Protein AF-A0A7R9XPU0-F1 (afdb_monomer)

Foldseek 3Di:
DVVPFDFADAPVPCVDPVNPAPQKDKDDKDKADPDQFKIKMWIWIQHNVRWIWTKIWMWTQDPVRDIDTAKMWIDTADQPHPDQWIWIQGRRGIGTDGDPDDHPDDPPDDDD

Secondary structure (DSSP, 8-state):
-GGGS--PPPHHHHTSGGGSPTT-EEEEEEEEEEETTEEEEEEEEE-TTS-EEEEEEEEEE-TTS-EEEEEEEEEE-SSS----EEEEEETTEEEEEE---PPS--------

InterPro domains:
  IPR032710 NTF2-like domain superfamily [SSF54427] (20-72)

Sequence (112 aa):
AVRKGARQDPWSTVLREDRRPIGMRLSEYDATV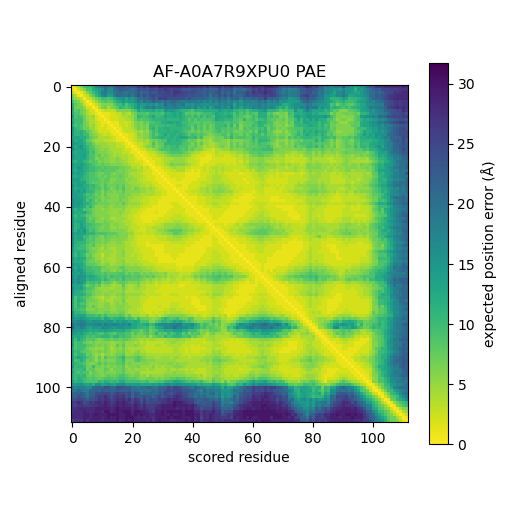LNETRAFVTVLETVANGSTLLATQTFERRQDGGWQICEHRTVPYGKDIVAKIALRCDARGCVALPVKTVASFKSDEQVP

Nearest PDB structures (foldseek):
  3nm7-assembly2_D  TM=7.677E-01  e=3.139E-01  Borreliella burgdorferi
  3n8b-assembly1_B  TM=7.140E-01  e=4.322E-01  Borreliella burgdorferi
  3nm7-assembly1_A  TM=6.339E-01  e=7.362E-01  Borreliella burgdorferi
  3n8b-assembly1_A  TM=6.371E-01  e=1.395E+00  Borreliella burgdorferi
  6czh-assembly1_A  TM=5.297E-01  e=8.637E-01  synthetic construct

Structure (mmCIF, N/CA/C/O backbone):
data_AF-A0A7R9XPU0-F1
#
_entry.id   AF-A0A7R9XPU0-F1
#
loop_
_atom_site.group_PDB
_atom_site.id
_atom_site.type_symbol
_atom_site.label_atom_id
_atom_site.label_alt_id
_atom_site.label_comp_id
_atom_site.label_asym_id
_atom_site.label_entity_id
_atom_site.label_seq_id
_atom_site.pdbx_PDB_ins_code
_atom_site.Cartn_x
_atom_site.Cartn_y
_atom_site.Cartn_z
_atom_site.occupancy
_atom_site.B_iso_or_equiv
_atom_site.auth_seq_id
_atom_site.auth_comp_id
_atom_site.auth_asym_id
_atom_site.auth_atom_id
_atom_site.pdbx_PDB_model_num
ATOM 1 N N . ALA A 1 1 ? -13.846 -3.565 -16.510 1.00 45.84 1 ALA A N 1
ATOM 2 C CA . ALA A 1 1 ? -12.438 -3.999 -16.361 1.00 45.84 1 ALA A CA 1
ATOM 3 C C . ALA A 1 1 ? -12.267 -5.181 -15.392 1.00 45.84 1 ALA A C 1
ATOM 5 O O . ALA A 1 1 ? -11.617 -6.145 -15.765 1.00 45.84 1 ALA A O 1
ATOM 6 N N . VAL A 1 2 ? -12.890 -5.177 -14.203 1.00 44.97 2 VAL A N 1
ATOM 7 C CA . VAL A 1 2 ? -12.655 -6.184 -13.135 1.00 44.97 2 VAL A CA 1
ATOM 8 C C . VAL A 1 2 ? -13.000 -7.641 -13.513 1.00 44.97 2 VAL A C 1
ATOM 10 O O . VAL A 1 2 ? -12.322 -8.554 -13.066 1.00 44.97 2 VAL A O 1
ATOM 13 N N . ARG A 1 3 ? -13.982 -7.887 -14.398 1.00 45.00 3 ARG A N 1
ATOM 14 C CA . ARG A 1 3 ? -14.382 -9.255 -14.811 1.00 45.00 3 ARG A CA 1
ATOM 15 C C . ARG A 1 3 ? -13.384 -9.997 -15.721 1.00 45.00 3 ARG A C 1
ATOM 17 O O . ARG A 1 3 ? -13.573 -11.182 -15.948 1.00 45.00 3 ARG A O 1
ATOM 24 N N . LYS A 1 4 ? -12.366 -9.318 -16.265 1.00 46.59 4 LYS A N 1
ATOM 25 C CA . LYS A 1 4 ? -11.358 -9.906 -17.176 1.00 46.59 4 LYS A CA 1
ATOM 26 C C . LYS A 1 4 ? -9.930 -9.875 -16.607 1.00 46.59 4 LYS A C 1
ATOM 28 O O . LYS A 1 4 ? -8.990 -10.199 -17.323 1.00 46.59 4 LYS A O 1
ATOM 33 N N . GLY A 1 5 ? -9.750 -9.433 -15.361 1.00 52.38 5 GLY A N 1
ATOM 34 C CA . GLY A 1 5 ? -8.430 -9.363 -14.735 1.00 52.38 5 GLY A CA 1
ATOM 35 C C . GLY A 1 5 ? -7.956 -10.740 -14.279 1.00 52.38 5 GLY A C 1
ATOM 36 O O . GLY A 1 5 ? -8.757 -11.526 -13.773 1.00 52.38 5 GLY A O 1
ATOM 37 N N . ALA A 1 6 ? -6.660 -11.021 -14.430 1.00 54.72 6 ALA A N 1
ATOM 38 C CA . ALA A 1 6 ? -6.038 -12.162 -13.769 1.00 54.72 6 ALA A CA 1
ATOM 39 C C . ALA A 1 6 ? -6.267 -12.032 -12.256 1.00 54.72 6 ALA A C 1
ATOM 41 O O . ALA A 1 6 ? -5.903 -11.018 -11.657 1.00 54.72 6 ALA A O 1
ATOM 42 N N . ARG A 1 7 ? -6.920 -13.028 -11.652 1.00 58.25 7 ARG A N 1
ATOM 43 C CA . ARG A 1 7 ? -7.157 -13.063 -10.209 1.00 58.25 7 ARG A CA 1
ATOM 44 C C . ARG A 1 7 ? -5.901 -13.613 -9.546 1.00 58.25 7 ARG A C 1
ATOM 46 O O . ARG A 1 7 ? -5.554 -14.765 -9.783 1.00 58.25 7 ARG A O 1
ATOM 53 N N . GLN A 1 8 ? -5.210 -12.786 -8.767 1.00 61.16 8 GLN A N 1
ATOM 54 C CA . GLN A 1 8 ? -4.086 -13.260 -7.956 1.00 61.16 8 GLN A CA 1
ATOM 55 C C . GLN A 1 8 ? -4.574 -14.029 -6.720 1.00 61.16 8 GLN A C 1
ATOM 57 O O . GLN A 1 8 ? -5.742 -13.915 -6.332 1.00 61.16 8 GLN A O 1
ATOM 62 N N . ASP A 1 9 ? -3.655 -14.796 -6.130 1.00 67.56 9 ASP A N 1
ATOM 63 C CA . ASP A 1 9 ? -3.833 -15.599 -4.918 1.00 67.56 9 ASP A CA 1
ATOM 64 C C . ASP A 1 9 ? -4.528 -14.820 -3.772 1.00 67.56 9 ASP A C 1
ATOM 66 O O . ASP A 1 9 ? -4.355 -13.602 -3.643 1.00 67.56 9 ASP A O 1
ATOM 70 N N . PRO A 1 10 ? -5.311 -15.500 -2.912 1.00 68.00 10 PRO A N 1
ATOM 71 C CA . PRO A 1 10 ? -5.942 -14.871 -1.758 1.00 68.00 10 PRO A CA 1
ATOM 72 C C . PRO A 1 10 ? -4.905 -14.442 -0.712 1.00 68.00 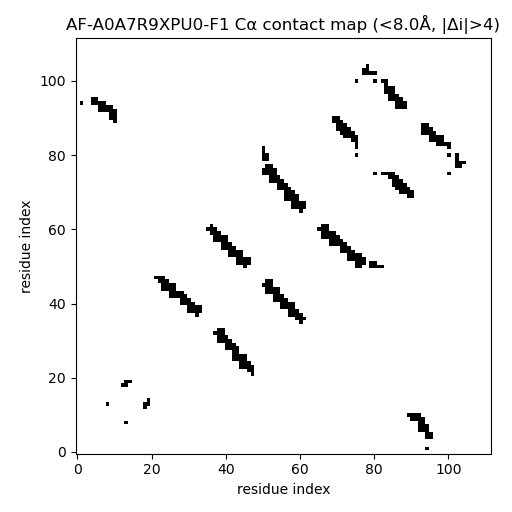10 PRO A C 1
ATOM 74 O O . PRO A 1 10 ? -3.774 -14.925 -0.662 1.00 68.00 10 PRO A O 1
ATOM 77 N N . TRP A 1 11 ? -5.319 -13.562 0.194 1.00 69.62 11 TRP A N 1
ATOM 78 C CA . TRP A 1 11 ? -4.468 -13.026 1.257 1.00 69.62 11 TRP A CA 1
ATOM 79 C C . TRP A 1 11 ? -3.887 -14.056 2.215 1.00 69.62 11 TRP A C 1
ATOM 81 O O . TRP A 1 11 ? -2.729 -13.938 2.605 1.00 69.62 11 TRP A O 1
ATOM 91 N N . SER A 1 12 ? -4.639 -15.111 2.521 1.00 70.31 12 SER A N 1
ATOM 92 C CA . SER A 1 12 ? -4.132 -16.254 3.286 1.00 70.31 12 SER A CA 1
ATOM 93 C C . SER A 1 12 ? -2.944 -16.950 2.615 1.00 70.31 12 SER A C 1
ATOM 95 O O . SER A 1 12 ? -2.198 -17.659 3.283 1.00 70.31 12 SER A O 1
ATOM 97 N N . THR A 1 13 ? -2.754 -16.752 1.308 1.00 73.69 13 THR A N 1
ATOM 98 C CA . THR A 1 13 ? -1.610 -17.248 0.545 1.00 73.69 13 THR A CA 1
ATOM 99 C C . THR A 1 13 ? -0.516 -16.190 0.427 1.00 73.69 13 THR A C 1
ATOM 101 O O . THR A 1 13 ? 0.644 -16.508 0.668 1.00 73.69 13 THR A O 1
ATOM 104 N N . VAL A 1 14 ? -0.852 -14.942 0.083 1.00 69.69 14 VAL A N 1
ATOM 105 C CA . VAL A 1 14 ? 0.166 -13.904 -0.182 1.00 69.69 14 VAL A CA 1
ATOM 106 C C . VAL A 1 14 ? 0.761 -13.268 1.077 1.00 69.69 14 VAL A C 1
ATOM 108 O O . VAL A 1 14 ? 1.861 -12.733 1.009 1.00 69.69 14 VAL A O 1
ATOM 111 N N . LEU A 1 15 ? 0.084 -13.358 2.226 1.00 70.50 15 LEU A N 1
ATOM 112 C CA . LEU A 1 15 ? 0.607 -12.891 3.517 1.00 70.50 15 LEU A CA 1
ATOM 113 C C . LEU A 1 15 ? 1.397 -13.965 4.275 1.00 70.50 15 LEU A C 1
ATOM 115 O O . LEU A 1 15 ? 1.846 -13.711 5.394 1.00 70.50 15 LEU A O 1
ATOM 119 N N . ARG A 1 16 ? 1.567 -15.167 3.706 1.00 74.50 16 ARG A N 1
ATOM 120 C CA . ARG A 1 16 ? 2.400 -16.193 4.338 1.00 74.50 16 ARG A CA 1
ATOM 121 C C . ARG A 1 16 ? 3.847 -15.717 4.404 1.00 74.50 16 ARG A C 1
ATOM 123 O O . ARG A 1 16 ? 4.345 -15.061 3.491 1.00 74.50 16 ARG A O 1
ATOM 130 N N . GLU A 1 17 ? 4.534 -16.081 5.479 1.00 73.62 17 GLU A N 1
ATOM 131 C CA . GLU A 1 17 ? 5.909 -15.643 5.716 1.00 73.62 17 GLU A CA 1
ATOM 132 C C . GLU A 1 17 ? 6.878 -16.113 4.620 1.00 73.62 17 GLU A C 1
ATOM 134 O O . GLU A 1 17 ? 7.722 -15.338 4.176 1.00 73.62 17 GLU A O 1
ATOM 139 N N . ASP A 1 18 ? 6.671 -17.322 4.091 1.00 78.12 18 ASP A N 1
ATOM 140 C CA . ASP A 1 18 ? 7.419 -17.904 2.967 1.00 78.12 18 ASP A CA 1
ATOM 141 C C . ASP A 1 18 ? 7.110 -17.259 1.604 1.00 78.12 18 ASP A C 1
ATOM 143 O O . ASP A 1 18 ? 7.769 -17.552 0.608 1.00 78.12 18 ASP A O 1
ATOM 147 N N . ARG A 1 19 ? 6.108 -16.376 1.542 1.00 74.12 19 ARG A N 1
ATOM 148 C CA . ARG A 1 19 ? 5.689 -15.652 0.334 1.00 74.12 19 ARG A CA 1
ATOM 149 C C . ARG A 1 19 ? 6.016 -14.163 0.392 1.00 74.12 19 ARG A C 1
ATOM 151 O O . ARG A 1 19 ? 5.685 -13.444 -0.553 1.00 74.12 19 ARG A O 1
ATOM 158 N N . ARG A 1 20 ? 6.692 -13.698 1.452 1.00 73.62 20 ARG A N 1
ATOM 159 C CA . ARG A 1 20 ? 7.181 -12.317 1.527 1.00 73.62 20 ARG A CA 1
ATOM 160 C C . ARG A 1 20 ? 8.103 -12.020 0.334 1.00 73.62 20 ARG A C 1
ATOM 162 O O . ARG A 1 20 ? 8.996 -12.819 0.049 1.00 73.62 20 ARG A O 1
ATOM 169 N N . PRO A 1 21 ? 7.920 -10.882 -0.360 1.00 75.88 21 PRO A N 1
ATOM 170 C CA . PRO A 1 21 ? 8.767 -10.520 -1.491 1.00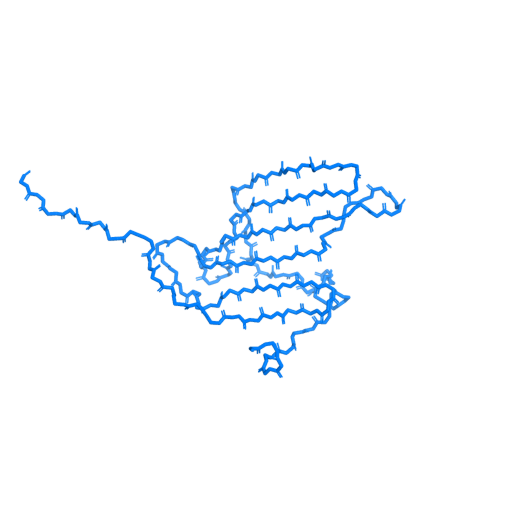 75.88 21 PRO A CA 1
ATOM 171 C C . PRO A 1 21 ? 10.247 -10.438 -1.094 1.00 75.88 21 PRO A C 1
ATOM 173 O O . PRO A 1 21 ? 10.624 -9.650 -0.227 1.00 75.88 21 PRO A O 1
ATOM 176 N N . ILE A 1 22 ? 11.098 -11.228 -1.752 1.00 81.94 22 ILE A N 1
ATOM 177 C CA . ILE A 1 22 ? 12.553 -11.182 -1.556 1.00 81.94 22 ILE A CA 1
ATOM 178 C C . ILE A 1 22 ? 13.123 -9.977 -2.312 1.00 81.94 22 ILE A C 1
ATOM 180 O O . ILE A 1 22 ? 12.773 -9.732 -3.466 1.00 81.94 22 ILE A O 1
ATOM 184 N N . GLY A 1 23 ? 14.015 -9.225 -1.664 1.00 83.75 23 GLY A N 1
ATOM 185 C CA . GLY A 1 23 ? 14.698 -8.079 -2.276 1.00 83.75 23 GLY A CA 1
ATOM 186 C C . GLY A 1 23 ? 13.846 -6.811 -2.386 1.00 83.75 23 GLY A C 1
ATOM 187 O O . GLY A 1 23 ? 14.303 -5.832 -2.974 1.00 83.75 23 GLY A O 1
ATOM 188 N N . MET A 1 24 ? 12.636 -6.805 -1.817 1.00 85.94 24 MET A N 1
ATOM 189 C CA . MET A 1 24 ? 11.846 -5.586 -1.665 1.00 85.94 24 MET A CA 1
ATOM 190 C C . MET A 1 24 ? 12.387 -4.757 -0.498 1.00 85.94 24 MET A C 1
ATOM 192 O O . MET A 1 24 ? 12.637 -5.284 0.586 1.00 85.94 24 MET A O 1
ATOM 196 N N . ARG A 1 25 ? 12.567 -3.457 -0.720 1.00 90.50 25 ARG A N 1
ATOM 197 C CA . ARG A 1 25 ? 13.014 -2.495 0.294 1.00 90.50 25 ARG A CA 1
ATOM 198 C C . ARG A 1 25 ? 11.960 -1.414 0.468 1.00 90.50 25 ARG A C 1
ATOM 200 O O . ARG A 1 25 ? 11.383 -0.965 -0.518 1.00 90.50 25 ARG A O 1
ATOM 207 N N . LEU A 1 26 ? 11.733 -1.005 1.709 1.00 91.44 26 LEU A N 1
ATOM 208 C CA . LEU A 1 26 ? 10.863 0.117 2.045 1.00 91.44 26 LEU A CA 1
ATOM 209 C C . LEU A 1 26 ? 11.729 1.335 2.367 1.00 91.44 26 LEU A C 1
ATOM 211 O O . LEU A 1 26 ? 12.757 1.207 3.032 1.00 91.44 26 LEU A O 1
ATOM 215 N N . SER A 1 27 ? 11.306 2.504 1.911 1.00 91.56 27 SER A N 1
ATOM 216 C CA . SER A 1 27 ? 11.917 3.798 2.218 1.00 91.56 27 SER A CA 1
ATOM 217 C C . SER A 1 27 ? 10.824 4.849 2.346 1.00 91.56 27 SER A C 1
ATOM 219 O O . SER A 1 27 ? 9.761 4.666 1.765 1.00 91.56 27 SER A O 1
ATOM 221 N N . GLU A 1 28 ? 11.094 5.936 3.072 1.00 91.19 28 GLU A N 1
ATOM 222 C CA . GLU A 1 28 ? 10.213 7.113 3.165 1.00 91.19 28 GLU A CA 1
ATOM 223 C C . GLU A 1 28 ? 8.739 6.747 3.390 1.00 91.19 28 GLU A C 1
ATOM 225 O O . GLU A 1 28 ? 7.941 6.657 2.455 1.00 91.19 28 GLU A O 1
ATOM 230 N N . TYR A 1 29 ? 8.389 6.501 4.651 1.00 95.12 29 TYR A N 1
ATOM 231 C CA . TYR A 1 29 ? 7.025 6.176 5.040 1.00 95.12 29 TYR A CA 1
ATOM 232 C C . TYR A 1 29 ? 6.435 7.242 5.955 1.00 95.12 29 TYR A C 1
ATOM 234 O O . TYR A 1 29 ? 7.120 7.805 6.807 1.00 95.12 29 TYR A O 1
ATOM 242 N N . ASP A 1 30 ? 5.137 7.454 5.793 1.00 97.44 30 ASP A N 1
ATOM 243 C CA . ASP A 1 30 ? 4.300 8.232 6.693 1.00 97.44 30 ASP A CA 1
ATOM 244 C C . ASP A 1 30 ? 3.095 7.391 7.118 1.00 97.44 30 ASP A C 1
ATOM 246 O O . ASP A 1 30 ? 2.566 6.600 6.328 1.00 97.44 30 ASP A O 1
ATOM 250 N N . ALA A 1 31 ? 2.672 7.540 8.372 1.00 96.31 31 ALA A N 1
ATOM 251 C CA . ALA A 1 31 ? 1.581 6.771 8.951 1.00 96.31 31 ALA A CA 1
ATOM 252 C C . ALA A 1 31 ? 0.554 7.698 9.603 1.00 96.31 31 ALA A C 1
ATOM 254 O O . ALA A 1 31 ? 0.874 8.498 10.477 1.00 96.31 31 ALA A O 1
ATOM 255 N N . THR A 1 32 ? -0.710 7.527 9.225 1.00 97.38 32 THR A N 1
ATOM 256 C CA . THR A 1 32 ? -1.845 8.251 9.797 1.00 97.38 32 THR A CA 1
ATOM 257 C C . THR A 1 32 ? -2.792 7.266 10.478 1.00 97.38 32 THR A C 1
ATOM 259 O O . THR A 1 32 ? -3.399 6.414 9.826 1.00 97.38 32 THR A O 1
ATOM 262 N N . VAL A 1 33 ? -2.963 7.397 11.794 1.00 96.88 33 VAL A N 1
ATOM 263 C CA . VAL A 1 33 ? -3.995 6.671 12.550 1.00 96.88 33 VAL A CA 1
ATOM 264 C C . VAL A 1 33 ? -5.290 7.475 12.477 1.00 96.88 33 VAL A C 1
ATOM 266 O O . VAL A 1 33 ? -5.345 8.592 12.982 1.00 96.88 33 VAL A O 1
ATOM 269 N N . LEU A 1 34 ? -6.328 6.932 11.836 1.00 95.12 34 LEU A N 1
ATOM 270 C CA . LEU A 1 34 ? -7.614 7.631 11.727 1.00 95.12 34 LEU A CA 1
ATOM 271 C C . LEU 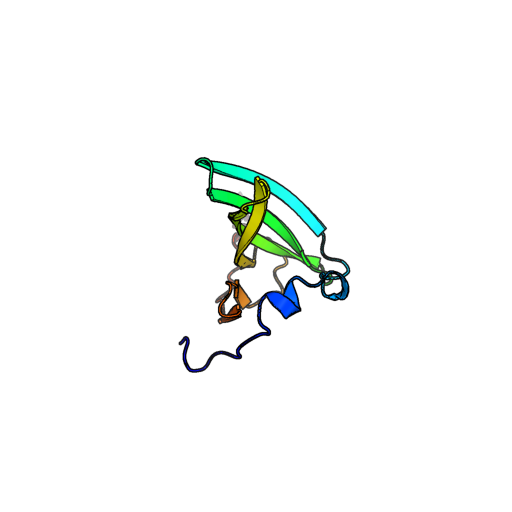A 1 34 ? -8.461 7.478 12.989 1.00 95.12 34 LEU A C 1
ATOM 273 O O . LEU A 1 34 ? -9.195 8.393 13.350 1.00 95.12 34 LEU A O 1
ATOM 277 N N . ASN A 1 35 ? -8.410 6.303 13.616 1.00 95.31 35 ASN A N 1
ATOM 278 C CA . ASN A 1 35 ? -9.104 5.984 14.860 1.00 95.31 35 ASN A CA 1
ATOM 279 C C . ASN A 1 35 ? -8.509 4.707 15.486 1.00 95.31 35 ASN A C 1
ATOM 281 O O . ASN A 1 35 ? -7.532 4.150 14.985 1.00 95.31 35 ASN A O 1
ATOM 285 N N . GLU A 1 36 ? -9.122 4.219 16.564 1.00 94.94 36 GLU A N 1
ATOM 286 C CA . GLU A 1 36 ? -8.667 3.038 17.310 1.00 94.94 36 GLU A CA 1
ATOM 287 C C . GLU A 1 36 ? -8.609 1.742 16.492 1.00 94.94 36 GLU A C 1
ATOM 289 O O . GLU A 1 36 ? -7.933 0.800 16.906 1.00 94.94 36 GLU A O 1
ATOM 294 N N . THR A 1 37 ? -9.316 1.664 15.361 1.00 96.44 37 THR A N 1
ATOM 295 C CA . THR A 1 37 ? -9.448 0.440 14.563 1.00 96.44 37 THR A CA 1
ATOM 296 C C . THR A 1 37 ? -8.918 0.564 13.143 1.00 96.44 37 THR A C 1
ATOM 298 O O . THR A 1 37 ? -8.836 -0.459 12.467 1.00 96.44 37 THR A O 1
ATOM 301 N N . ARG A 1 38 ? -8.526 1.761 12.680 1.00 97.06 38 ARG A N 1
ATOM 302 C CA . ARG A 1 38 ? -8.098 1.991 11.295 1.00 97.06 38 ARG A CA 1
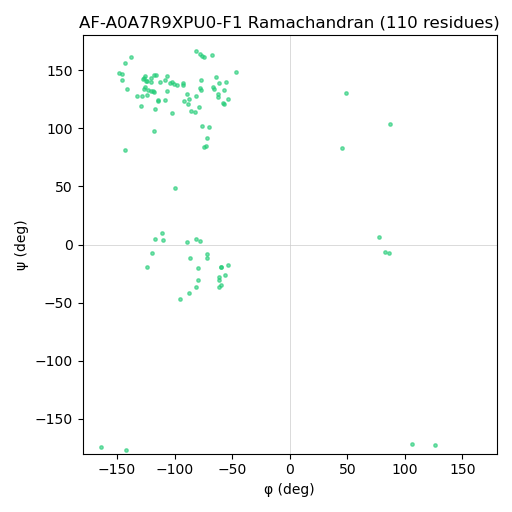ATOM 303 C C . ARG A 1 38 ? -6.919 2.953 11.172 1.00 97.06 38 ARG A C 1
ATOM 305 O O . ARG A 1 38 ? -6.938 4.055 11.719 1.00 97.06 38 ARG A O 1
ATOM 312 N N . ALA A 1 39 ? -5.942 2.569 10.357 1.00 97.81 39 ALA A N 1
ATOM 313 C CA . ALA A 1 39 ? -4.781 3.387 10.016 1.00 97.81 39 ALA A CA 1
ATOM 314 C C . ALA A 1 39 ? -4.435 3.285 8.523 1.00 97.81 39 ALA A C 1
ATOM 316 O O . ALA A 1 39 ? -4.845 2.347 7.837 1.00 97.81 39 ALA A O 1
ATOM 317 N N . PHE A 1 40 ? -3.674 4.255 8.027 1.00 97.00 40 PHE A N 1
ATOM 318 C CA . PHE A 1 40 ? -3.122 4.280 6.678 1.00 97.00 40 PHE A CA 1
ATOM 319 C C . PHE A 1 40 ? -1.617 4.506 6.742 1.00 97.00 40 PHE A C 1
ATOM 321 O O . PHE A 1 40 ? -1.141 5.289 7.558 1.00 97.00 40 PHE A O 1
ATOM 328 N N . VAL A 1 41 ? -0.881 3.848 5.855 1.00 97.56 41 VAL A N 1
ATOM 329 C CA . VAL A 1 41 ? 0.542 4.087 5.625 1.00 97.56 41 VAL A CA 1
ATOM 330 C C . VAL A 1 41 ? 0.731 4.435 4.159 1.00 97.56 41 VAL A C 1
ATOM 332 O O . VAL A 1 41 ? 0.207 3.743 3.285 1.00 97.56 41 VAL A O 1
ATOM 335 N N . THR A 1 42 ? 1.483 5.494 3.893 1.00 97.25 42 THR A N 1
ATOM 336 C CA . THR A 1 42 ? 2.031 5.780 2.566 1.00 97.25 42 THR A CA 1
ATOM 337 C C . THR A 1 42 ? 3.520 5.485 2.612 1.00 97.25 42 THR A C 1
ATOM 339 O O . THR A 1 42 ? 4.181 5.895 3.559 1.00 97.25 42 THR A O 1
ATOM 342 N N . VAL A 1 43 ? 4.052 4.745 1.642 1.00 96.25 43 VAL A N 1
ATOM 343 C CA . VAL A 1 43 ? 5.451 4.292 1.650 1.00 96.25 43 VAL A CA 1
ATOM 344 C C . VAL A 1 43 ? 6.001 4.180 0.234 1.00 96.25 43 VAL A C 1
ATOM 346 O O . VAL A 1 43 ? 5.260 3.850 -0.696 1.00 96.25 43 VAL A O 1
ATOM 349 N N . LEU A 1 44 ? 7.298 4.435 0.059 1.00 94.31 44 LEU A N 1
ATOM 350 C CA . LEU A 1 44 ? 8.003 4.085 -1.170 1.00 94.31 44 LEU A CA 1
ATOM 351 C C . LEU A 1 44 ? 8.539 2.653 -1.088 1.00 94.31 44 LEU A C 1
ATOM 353 O O . LEU A 1 44 ? 9.292 2.289 -0.186 1.00 94.31 44 LEU A O 1
ATOM 357 N N . GLU A 1 45 ? 8.168 1.838 -2.069 1.00 92.44 45 GLU A N 1
ATOM 358 C CA . GLU A 1 45 ? 8.611 0.453 -2.199 1.00 92.44 45 GLU A CA 1
ATOM 359 C C . GLU A 1 45 ? 9.584 0.350 -3.372 1.00 92.44 45 GLU A C 1
ATOM 361 O O . GLU A 1 45 ? 9.256 0.711 -4.499 1.00 92.44 45 GLU A O 1
ATOM 366 N N . THR A 1 46 ? 10.783 -0.169 -3.133 1.00 90.69 46 THR A N 1
ATOM 367 C CA . THR A 1 46 ? 11.724 -0.536 -4.195 1.00 90.69 46 THR A CA 1
ATOM 368 C C . THR A 1 46 ? 11.681 -2.043 -4.364 1.00 90.69 46 THR A C 1
ATOM 370 O O . THR A 1 46 ? 12.076 -2.782 -3.461 1.00 90.69 46 THR A O 1
ATOM 373 N N . VAL A 1 47 ? 11.192 -2.511 -5.510 1.00 86.50 47 VAL A N 1
ATOM 374 C CA . VAL A 1 47 ? 11.140 -3.946 -5.819 1.00 86.50 47 VAL A CA 1
ATOM 375 C C . VAL A 1 47 ? 12.501 -4.436 -6.327 1.00 86.50 47 VAL A C 1
ATOM 377 O O . VAL A 1 47 ? 13.366 -3.641 -6.690 1.00 86.50 47 VAL A O 1
ATOM 380 N N . ALA A 1 48 ? 12.702 -5.754 -6.388 1.00 85.06 48 ALA A N 1
ATOM 381 C CA . ALA A 1 48 ? 14.003 -6.362 -6.690 1.00 85.06 48 ALA A CA 1
ATOM 382 C C . ALA A 1 48 ? 14.638 -5.916 -8.025 1.00 85.06 48 ALA A C 1
ATOM 384 O O . ALA A 1 48 ? 15.857 -5.922 -8.155 1.00 85.06 48 ALA A O 1
ATOM 385 N N . ASN A 1 49 ? 13.832 -5.499 -9.009 1.00 82.81 49 ASN A N 1
ATOM 386 C CA . ASN A 1 49 ? 14.329 -4.983 -10.290 1.00 82.81 49 ASN A CA 1
ATOM 387 C C . ASN A 1 49 ? 14.759 -3.499 -10.246 1.00 82.81 49 ASN A C 1
ATOM 389 O O . ASN A 1 49 ? 15.060 -2.930 -11.290 1.00 82.81 49 ASN A O 1
ATOM 393 N N . GLY A 1 50 ? 14.733 -2.865 -9.070 1.00 83.75 50 GLY A N 1
ATOM 394 C CA . GLY A 1 50 ? 15.096 -1.462 -8.867 1.00 83.75 50 GLY A CA 1
ATOM 395 C C . GLY A 1 50 ? 13.967 -0.456 -9.102 1.00 83.75 50 GLY A C 1
ATOM 396 O O . GLY A 1 50 ? 14.150 0.715 -8.792 1.00 83.75 50 GLY A O 1
ATOM 397 N N . SER A 1 51 ? 12.796 -0.874 -9.601 1.00 85.25 51 SER A N 1
ATOM 398 C CA . SER A 1 51 ? 11.664 0.043 -9.784 1.00 85.25 51 SER A CA 1
ATOM 399 C C . SER A 1 51 ? 11.132 0.527 -8.441 1.00 85.25 51 SER A C 1
ATOM 401 O O . SER A 1 51 ? 10.895 -0.274 -7.533 1.00 85.25 51 SER A O 1
ATOM 403 N N . THR A 1 52 ? 10.867 1.826 -8.357 1.00 89.69 52 THR A N 1
ATOM 404 C CA . THR A 1 52 ? 10.195 2.435 -7.212 1.00 89.69 52 THR A CA 1
ATOM 405 C C . THR A 1 52 ? 8.684 2.499 -7.453 1.00 89.69 52 THR A C 1
ATOM 407 O O . THR A 1 52 ? 8.202 2.772 -8.556 1.00 89.69 52 THR A O 1
ATOM 410 N N . LEU A 1 53 ? 7.919 2.208 -6.409 1.00 91.19 53 LEU A N 1
ATOM 411 C CA . LEU A 1 53 ? 6.466 2.276 -6.372 1.00 91.19 53 LEU A CA 1
ATOM 412 C C . LEU A 1 53 ? 6.060 3.181 -5.210 1.00 91.19 53 LEU A C 1
ATOM 414 O O . LEU A 1 53 ? 6.645 3.105 -4.132 1.00 91.19 53 LEU A O 1
ATOM 418 N N . LEU A 1 54 ? 5.037 4.004 -5.415 1.00 94.00 54 LEU A N 1
ATOM 419 C CA . LEU A 1 54 ? 4.326 4.646 -4.319 1.00 94.00 54 LEU A CA 1
ATOM 420 C C . LEU A 1 54 ? 3.216 3.699 -3.880 1.00 94.00 54 LEU A C 1
ATOM 422 O O . LEU A 1 54 ? 2.344 3.341 -4.681 1.00 94.00 54 LEU A O 1
ATOM 426 N N . ALA A 1 55 ? 3.257 3.302 -2.618 1.00 94.81 55 ALA A N 1
ATOM 427 C CA . ALA A 1 55 ? 2.293 2.400 -2.033 1.00 94.81 55 ALA A CA 1
ATOM 428 C C . ALA A 1 55 ? 1.442 3.099 -0.979 1.00 94.81 55 ALA A C 1
ATOM 430 O O . ALA A 1 55 ? 1.943 3.877 -0.170 1.00 94.81 55 ALA A O 1
ATOM 431 N N . THR A 1 56 ? 0.151 2.776 -0.967 1.00 96.50 56 THR A N 1
ATOM 432 C CA . THR A 1 56 ? -0.743 3.076 0.148 1.00 96.50 56 THR A CA 1
ATOM 433 C C . THR A 1 56 ? -1.279 1.780 0.731 1.00 96.50 56 THR A C 1
ATOM 435 O O . THR A 1 56 ? -1.740 0.886 0.019 1.00 96.50 56 THR A O 1
ATOM 438 N N . GLN A 1 57 ? -1.198 1.663 2.047 1.00 95.44 57 GLN A N 1
ATOM 439 C CA . GLN A 1 57 ? -1.581 0.483 2.803 1.00 95.44 57 GLN A CA 1
ATOM 440 C C . GLN A 1 57 ? -2.620 0.902 3.839 1.00 95.44 57 GLN A C 1
ATOM 442 O O . GLN A 1 57 ? -2.419 1.870 4.565 1.00 95.44 57 GLN A O 1
ATOM 447 N N . THR A 1 58 ? -3.747 0.201 3.895 1.00 96.38 58 THR A N 1
ATOM 448 C CA . THR A 1 58 ? -4.744 0.377 4.959 1.00 96.38 58 THR A CA 1
ATOM 449 C C . THR A 1 58 ? -4.557 -0.732 5.971 1.00 96.38 58 THR A C 1
ATOM 451 O O . THR A 1 58 ? -4.369 -1.880 5.575 1.00 96.38 58 THR A O 1
ATOM 454 N N . PHE A 1 59 ? -4.643 -0.403 7.252 1.00 95.50 59 PHE A N 1
ATOM 455 C CA . PHE A 1 59 ? -4.563 -1.352 8.349 1.00 95.50 59 PHE A CA 1
ATOM 456 C C . PHE A 1 59 ? -5.835 -1.309 9.185 1.00 95.50 59 PHE A C 1
ATOM 458 O O . PHE A 1 59 ? -6.395 -0.238 9.429 1.00 95.50 59 PHE A O 1
ATOM 465 N N . GLU A 1 60 ? -6.243 -2.480 9.654 1.00 95.62 60 GLU A N 1
ATOM 466 C CA . GLU A 1 60 ? -7.313 -2.671 10.621 1.00 95.62 60 GLU A CA 1
ATOM 467 C C . GLU A 1 60 ? -6.773 -3.324 11.889 1.00 95.62 60 GLU A C 1
ATOM 469 O O . GLU A 1 60 ? -5.848 -4.146 11.850 1.00 95.62 60 GLU A O 1
ATOM 474 N N . ARG A 1 61 ? -7.345 -2.942 13.031 1.00 94.44 61 ARG A N 1
ATOM 475 C CA . ARG A 1 61 ? -6.960 -3.511 14.317 1.00 94.44 61 ARG A CA 1
ATOM 476 C C . ARG A 1 61 ? -7.651 -4.854 14.528 1.00 94.44 61 ARG A C 1
ATOM 478 O O . ARG A 1 61 ? -8.868 -4.976 14.416 1.00 94.44 61 ARG A O 1
ATOM 485 N N . ARG A 1 62 ? -6.857 -5.869 14.842 1.00 91.69 62 ARG A N 1
ATOM 486 C CA . ARG A 1 62 ? -7.301 -7.218 15.188 1.00 91.69 62 ARG A CA 1
ATOM 487 C C . ARG A 1 62 ? -7.812 -7.257 16.628 1.00 91.69 62 ARG A C 1
ATOM 489 O O . ARG A 1 62 ? -7.508 -6.388 17.442 1.00 91.69 62 ARG A O 1
ATOM 496 N N . GLN A 1 63 ? -8.547 -8.319 16.956 1.00 89.75 63 GLN A N 1
ATOM 497 C CA . GLN A 1 63 ? -9.062 -8.558 18.311 1.00 89.75 63 GLN A CA 1
ATOM 498 C C . GLN A 1 63 ? -7.950 -8.714 19.362 1.00 89.75 63 GLN A C 1
ATOM 500 O O . GLN A 1 63 ? -8.156 -8.364 20.517 1.00 89.75 63 GLN A O 1
ATOM 505 N N . ASP A 1 64 ? -6.767 -9.190 18.960 1.00 91.62 64 ASP A N 1
ATOM 506 C CA . ASP A 1 64 ? -5.575 -9.300 19.815 1.00 91.62 64 ASP A CA 1
ATOM 507 C C . ASP A 1 64 ? -4.843 -7.956 20.018 1.00 91.62 64 ASP A C 1
ATOM 509 O O . ASP A 1 64 ? -3.794 -7.900 20.657 1.00 91.62 64 ASP A O 1
ATOM 513 N N . GLY A 1 65 ? -5.388 -6.861 19.476 1.00 90.62 65 GLY A N 1
ATOM 514 C CA . GLY A 1 65 ? -4.819 -5.520 19.554 1.00 90.62 65 GLY A CA 1
ATOM 515 C C . GLY A 1 65 ? -3.733 -5.229 18.517 1.00 90.62 65 GLY A C 1
ATOM 516 O O . GLY A 1 65 ? -3.325 -4.067 18.418 1.00 90.62 65 GLY A O 1
ATOM 517 N N . GLY A 1 66 ? -3.300 -6.228 17.740 1.00 93.12 66 GLY A N 1
ATOM 518 C CA . GLY A 1 66 ? -2.337 -6.076 16.653 1.00 93.12 66 GLY A CA 1
ATOM 519 C C . GLY A 1 66 ? -2.942 -5.420 15.411 1.00 93.12 66 GLY A C 1
ATOM 520 O O . GLY A 1 66 ? -4.156 -5.394 15.225 1.00 93.12 66 GLY A O 1
ATOM 521 N N . TRP A 1 67 ? -2.093 -4.900 14.528 1.00 93.25 67 TRP A N 1
ATOM 522 C CA . TRP A 1 67 ? -2.524 -4.342 13.246 1.00 93.25 67 TRP A CA 1
ATOM 523 C C . TRP A 1 67 ? -2.346 -5.363 12.133 1.00 93.25 67 TRP A C 1
ATOM 525 O O . TRP A 1 67 ? -1.317 -6.030 12.039 1.00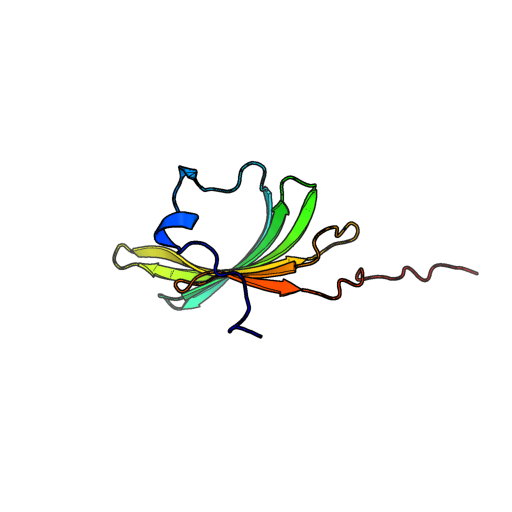 93.25 67 TRP A O 1
ATOM 535 N N . GLN A 1 68 ? -3.343 -5.460 11.264 1.00 90.31 68 GLN A N 1
ATOM 536 C CA . GLN A 1 68 ? -3.269 -6.237 10.040 1.00 90.31 68 GLN A CA 1
ATOM 537 C C . GLN A 1 68 ? -3.497 -5.300 8.870 1.00 90.31 68 GLN A C 1
ATOM 539 O O . GLN A 1 68 ? -4.452 -4.528 8.880 1.00 90.31 68 GLN A O 1
ATOM 544 N N . ILE A 1 69 ? -2.649 -5.374 7.847 1.00 90.56 69 ILE A N 1
ATOM 545 C CA . ILE A 1 69 ? -2.972 -4.750 6.563 1.00 90.56 69 ILE A CA 1
ATOM 546 C C . ILE A 1 69 ? -4.327 -5.306 6.101 1.00 90.56 69 ILE A C 1
ATOM 548 O O . ILE A 1 69 ? -4.558 -6.486 6.330 1.00 90.56 69 ILE A O 1
ATOM 552 N N . CYS A 1 70 ? -5.220 -4.495 5.523 1.00 90.81 70 CYS A N 1
ATOM 553 C CA . CYS A 1 70 ? -6.515 -4.890 4.924 1.00 90.81 70 CYS A CA 1
ATOM 554 C C . CYS A 1 70 ? -6.670 -4.460 3.445 1.00 90.81 70 CYS A C 1
ATOM 556 O O . CYS A 1 70 ? -7.430 -5.071 2.692 1.00 90.81 70 CYS A O 1
ATOM 558 N N . GLU A 1 71 ? -5.875 -3.485 2.996 1.00 92.38 71 GLU A N 1
ATOM 559 C CA . GLU A 1 71 ? -5.763 -3.085 1.590 1.00 92.38 71 GLU A CA 1
ATOM 560 C C . GLU A 1 71 ? -4.322 -2.647 1.286 1.00 92.38 71 GLU A C 1
ATOM 562 O O . GLU A 1 71 ? -3.693 -1.980 2.105 1.00 92.38 71 GLU A O 1
ATOM 567 N N . HIS A 1 72 ? -3.802 -2.984 0.105 1.00 92.56 72 HIS A N 1
ATOM 568 C CA . HIS A 1 72 ? -2.524 -2.489 -0.418 1.00 92.56 72 HIS A CA 1
ATOM 569 C C . HIS A 1 72 ? -2.711 -2.040 -1.857 1.00 92.56 72 HIS A C 1
ATOM 571 O O . HIS A 1 72 ? -3.227 -2.780 -2.696 1.00 92.56 72 HIS A O 1
ATOM 577 N N . ARG A 1 73 ? -2.290 -0.821 -2.161 1.00 93.31 73 ARG A N 1
ATOM 578 C CA . ARG A 1 73 ? -2.310 -0.277 -3.508 1.00 93.31 73 ARG A CA 1
ATOM 579 C C . ARG A 1 73 ? -0.924 0.211 -3.860 1.00 93.31 73 ARG A C 1
ATOM 581 O O . ARG A 1 73 ? -0.324 0.922 -3.069 1.00 93.31 73 ARG A O 1
ATOM 588 N N . THR A 1 74 ? -0.466 -0.097 -5.066 1.00 92.25 74 THR A N 1
ATOM 589 C CA . THR A 1 74 ? 0.784 0.436 -5.605 1.00 92.25 74 THR A C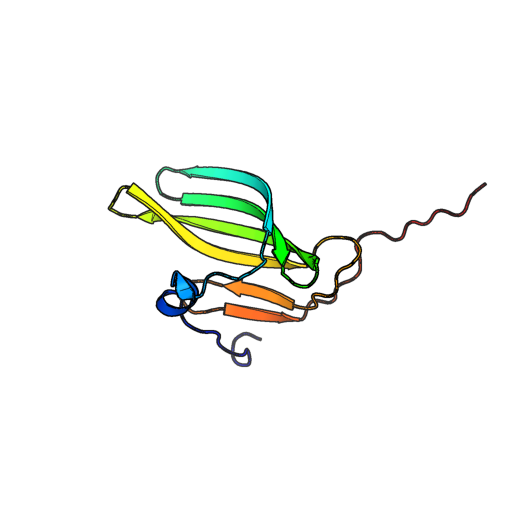A 1
ATOM 590 C C . THR A 1 74 ? 0.536 1.134 -6.928 1.00 92.25 74 THR A C 1
ATOM 592 O O . THR A 1 74 ? -0.260 0.689 -7.764 1.00 92.25 74 THR A O 1
ATOM 595 N N . VAL A 1 75 ? 1.227 2.249 -7.125 1.00 92.06 75 VAL A N 1
ATOM 596 C CA . VAL A 1 75 ? 1.363 2.899 -8.424 1.00 92.06 75 VAL A CA 1
ATOM 597 C C . VAL A 1 75 ? 2.846 3.079 -8.720 1.00 92.06 75 VAL A C 1
ATOM 599 O O . VAL A 1 75 ? 3.625 3.326 -7.799 1.00 92.06 75 VAL A O 1
ATOM 602 N N . PRO A 1 76 ? 3.270 2.961 -9.983 1.00 89.31 76 PRO A N 1
ATOM 603 C CA . PRO A 1 76 ? 4.657 3.237 -10.314 1.00 89.31 76 PRO A CA 1
ATOM 604 C C . PRO A 1 76 ? 5.044 4.693 -10.011 1.00 89.31 76 PRO A C 1
ATOM 606 O O . PRO A 1 76 ? 4.258 5.601 -10.285 1.00 89.31 76 PRO A O 1
ATOM 609 N N . TYR A 1 77 ? 6.239 4.913 -9.455 1.00 88.00 77 TYR A N 1
ATOM 610 C CA . TYR A 1 77 ? 6.702 6.228 -8.996 1.00 88.00 77 TYR A CA 1
ATOM 611 C C . TYR A 1 77 ? 8.216 6.402 -9.210 1.00 88.00 77 TYR A C 1
ATOM 613 O O . TYR A 1 77 ? 8.966 5.442 -9.104 1.00 88.00 77 TYR A O 1
ATOM 621 N N . GLY A 1 78 ?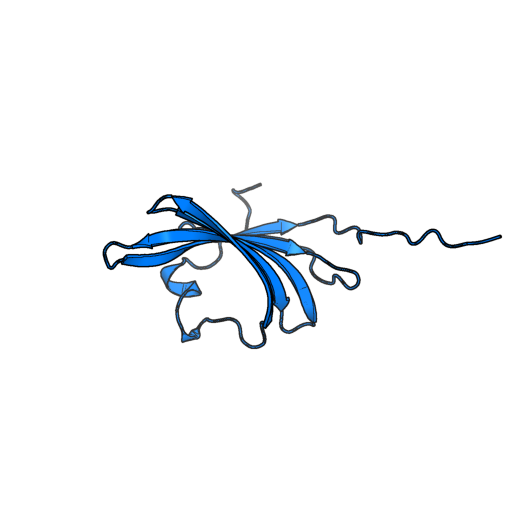 8.681 7.620 -9.506 1.00 80.81 78 GLY A N 1
ATOM 622 C CA . GLY A 1 78 ? 10.102 7.922 -9.742 1.00 80.81 78 GLY A CA 1
ATOM 623 C C . GLY A 1 78 ? 10.478 8.179 -11.209 1.00 80.81 78 GLY A C 1
ATOM 624 O O . GLY A 1 78 ? 9.615 8.336 -12.071 1.00 80.81 78 GLY A O 1
ATOM 625 N N . LYS A 1 79 ? 11.787 8.276 -11.482 1.00 69.75 79 LYS A N 1
ATOM 626 C CA . LYS A 1 79 ? 12.331 8.624 -12.811 1.00 69.75 79 LYS A CA 1
ATOM 627 C C . LYS A 1 79 ? 12.530 7.398 -13.712 1.00 69.75 79 LYS A C 1
ATOM 629 O O . LYS A 1 79 ? 12.125 7.424 -14.869 1.00 69.75 79 LYS A O 1
ATOM 634 N N . ASP A 1 80 ? 13.031 6.295 -13.159 1.00 66.25 80 ASP A N 1
ATOM 635 C CA . ASP A 1 80 ? 13.399 5.086 -13.914 1.00 66.25 80 ASP A CA 1
ATOM 636 C C . ASP A 1 80 ? 12.322 3.994 -13.834 1.00 66.25 80 ASP A C 1
ATOM 638 O O . ASP A 1 80 ? 12.568 2.830 -13.509 1.00 66.25 80 ASP A O 1
ATOM 642 N N . ILE A 1 81 ? 11.070 4.379 -14.087 1.00 70.12 81 ILE A N 1
ATOM 643 C CA . ILE A 1 81 ? 9.935 3.479 -13.893 1.00 70.12 81 ILE A CA 1
ATOM 644 C C . ILE A 1 81 ? 9.837 2.450 -15.031 1.00 70.12 81 ILE A C 1
ATOM 646 O O . ILE A 1 81 ? 9.267 2.707 -16.101 1.00 70.12 81 ILE A O 1
ATOM 650 N N . VAL A 1 82 ? 10.279 1.224 -14.748 1.00 72.56 82 VAL A N 1
ATOM 651 C CA . VAL A 1 82 ? 10.029 0.057 -15.610 1.00 72.56 82 VAL A CA 1
ATOM 652 C C . VAL A 1 82 ? 8.614 -0.496 -15.401 1.00 72.56 82 VAL A C 1
ATOM 654 O O . VAL A 1 82 ? 7.992 -0.991 -16.342 1.00 72.56 82 VAL A O 1
ATOM 657 N N . ALA A 1 83 ? 8.055 -0.370 -14.193 1.00 75.00 83 ALA A N 1
ATOM 658 C CA . ALA A 1 83 ? 6.727 -0.889 -13.868 1.00 75.00 83 ALA A CA 1
ATOM 659 C C . ALA A 1 83 ? 5.600 -0.229 -14.699 1.00 75.00 83 ALA A C 1
ATOM 661 O O . ALA A 1 83 ? 5.439 0.992 -14.736 1.00 75.00 83 ALA A O 1
ATOM 662 N N . LYS A 1 84 ? 4.775 -1.055 -15.360 1.00 80.38 84 LYS A N 1
ATOM 663 C CA . LYS A 1 84 ? 3.636 -0.622 -16.206 1.00 80.38 84 LYS A CA 1
ATOM 664 C C . LYS A 1 84 ? 2.265 -0.970 -15.625 1.00 80.38 84 LYS A C 1
ATOM 666 O O . LYS A 1 84 ? 1.247 -0.836 -16.301 1.00 80.38 84 LYS A O 1
ATOM 671 N N . ILE A 1 85 ? 2.235 -1.422 -14.376 1.00 82.38 85 ILE A N 1
ATOM 672 C CA . ILE A 1 85 ? 1.037 -1.917 -13.702 1.00 82.38 85 ILE A CA 1
ATOM 673 C C . ILE A 1 85 ? 0.862 -1.170 -12.382 1.00 82.38 85 ILE A C 1
ATOM 675 O O . ILE A 1 85 ? 1.811 -1.047 -11.614 1.00 82.38 85 ILE A O 1
ATOM 679 N N . ALA A 1 86 ? -0.359 -0.712 -12.117 1.00 87.56 86 ALA A N 1
ATOM 680 C CA . ALA A 1 86 ? -0.812 -0.412 -10.767 1.00 87.56 86 ALA A CA 1
ATOM 681 C C . ALA A 1 86 ? -1.510 -1.645 -10.194 1.00 87.56 86 ALA A C 1
ATOM 683 O O . ALA A 1 86 ? -2.310 -2.287 -10.885 1.00 87.56 86 ALA A O 1
ATOM 684 N N . LEU A 1 87 ? -1.228 -1.964 -8.936 1.00 87.88 87 LEU A N 1
ATOM 685 C CA . LEU A 1 87 ? -1.880 -3.060 -8.230 1.00 87.88 87 LEU A CA 1
ATOM 686 C C . LEU A 1 87 ? -2.828 -2.500 -7.178 1.00 87.88 87 LEU A C 1
ATOM 688 O O . LEU A 1 87 ? -2.530 -1.508 -6.516 1.00 87.88 87 LEU A O 1
ATOM 692 N N . ARG A 1 88 ? -3.975 -3.154 -7.017 1.00 89.25 88 ARG A N 1
ATOM 693 C CA . ARG A 1 88 ? -4.840 -3.000 -5.848 1.00 89.25 88 ARG A CA 1
ATOM 694 C C . ARG A 1 88 ? -5.161 -4.379 -5.303 1.00 89.25 88 ARG A C 1
ATOM 696 O O . ARG A 1 88 ? -5.756 -5.182 -6.015 1.00 89.25 88 ARG A O 1
ATOM 703 N N . CYS A 1 89 ? -4.776 -4.626 -4.065 1.00 86.25 89 CYS A N 1
ATOM 704 C CA . CYS A 1 89 ? -4.932 -5.880 -3.353 1.00 86.25 89 CYS A CA 1
ATOM 705 C C . CYS A 1 89 ? -5.799 -5.671 -2.115 1.00 86.25 89 CYS A C 1
ATOM 707 O O . CYS A 1 89 ? -5.539 -4.771 -1.322 1.00 86.25 89 CYS A O 1
ATOM 709 N N . ASP A 1 90 ? -6.788 -6.536 -1.930 1.00 85.69 90 ASP A N 1
ATOM 710 C CA . ASP A 1 90 ? -7.553 -6.664 -0.690 1.00 85.69 90 ASP A CA 1
ATOM 711 C C . ASP A 1 90 ? -7.875 -8.145 -0.432 1.00 85.69 90 ASP A C 1
ATOM 713 O O . ASP A 1 90 ? -7.458 -9.025 -1.192 1.00 85.69 90 ASP A O 1
ATOM 717 N N . ALA A 1 91 ? -8.633 -8.438 0.627 1.00 78.62 91 ALA A N 1
ATOM 718 C CA . ALA A 1 91 ? -8.998 -9.805 1.010 1.00 78.62 91 ALA A CA 1
ATOM 719 C C . ALA A 1 91 ? -9.662 -10.640 -0.113 1.00 78.62 91 ALA A C 1
ATOM 721 O O . ALA A 1 91 ? -9.696 -11.868 -0.031 1.00 78.62 91 ALA A O 1
ATOM 722 N N . ARG A 1 92 ? -10.183 -10.014 -1.178 1.00 77.12 92 ARG A N 1
ATOM 723 C CA . ARG A 1 92 ? -10.823 -10.686 -2.324 1.00 77.12 92 ARG A CA 1
ATOM 724 C C . ARG A 1 92 ? -9.822 -11.102 -3.412 1.00 77.12 92 ARG A C 1
ATOM 726 O O . ARG A 1 92 ? -10.197 -11.870 -4.310 1.00 77.12 92 ARG A O 1
ATOM 733 N N . GLY A 1 93 ? -8.581 -10.620 -3.326 1.00 74.00 93 GLY A N 1
ATOM 734 C CA . GLY A 1 93 ? -7.478 -10.837 -4.264 1.00 74.00 93 GLY A CA 1
ATOM 735 C C . GLY A 1 93 ? -6.867 -9.521 -4.758 1.00 74.00 93 GLY A C 1
ATOM 736 O O . GLY A 1 93 ? -7.221 -8.436 -4.295 1.00 74.00 93 GLY A O 1
ATOM 737 N N . CYS A 1 94 ? -5.960 -9.613 -5.732 1.00 80.69 94 CYS A N 1
ATOM 738 C CA . CYS A 1 94 ? -5.372 -8.440 -6.379 1.00 80.69 94 CYS A CA 1
ATOM 739 C C . CYS A 1 94 ? -5.902 -8.223 -7.794 1.00 80.69 94 CYS A C 1
ATOM 741 O O . CYS A 1 94 ? -6.129 -9.169 -8.551 1.00 80.69 94 CYS A O 1
ATOM 743 N N . VAL A 1 95 ? -6.028 -6.951 -8.163 1.00 82.69 95 VAL A N 1
ATOM 744 C CA . VAL A 1 95 ? -6.322 -6.486 -9.515 1.00 82.69 95 VAL A CA 1
ATOM 745 C C . VAL A 1 95 ? -5.116 -5.718 -10.039 1.00 82.69 95 VAL A C 1
ATOM 747 O O . VAL A 1 95 ? -4.687 -4.730 -9.444 1.00 82.69 95 VAL A O 1
ATOM 750 N N . ALA A 1 96 ? -4.605 -6.164 -11.184 1.00 84.81 96 ALA A N 1
ATOM 751 C CA . ALA A 1 96 ? -3.602 -5.461 -11.967 1.00 84.81 96 ALA A CA 1
ATOM 752 C C . ALA A 1 96 ? -4.281 -4.569 -13.007 1.00 84.81 96 ALA A C 1
ATOM 754 O O . ALA A 1 96 ? -5.073 -5.042 -13.826 1.00 84.81 96 ALA A O 1
ATOM 755 N N . LEU A 1 97 ? -3.966 -3.278 -12.979 1.00 82.31 97 LEU A N 1
ATOM 756 C CA . LEU A 1 97 ? -4.445 -2.301 -13.944 1.00 82.31 97 LEU A CA 1
ATOM 757 C C . LEU A 1 97 ? -3.257 -1.779 -14.757 1.00 82.31 97 LEU A C 1
ATOM 759 O O . LEU A 1 97 ? -2.299 -1.283 -14.159 1.00 82.31 97 LEU A O 1
ATOM 763 N N . PRO A 1 98 ? -3.293 -1.863 -16.099 1.00 82.12 98 PRO A N 1
ATOM 764 C CA . PRO A 1 98 ? -2.272 -1.236 -16.918 1.00 82.12 98 PRO A CA 1
ATOM 765 C C . PRO A 1 98 ? -2.315 0.271 -16.694 1.00 82.12 98 PRO A C 1
ATOM 767 O O . PRO A 1 98 ? -3.377 0.893 -16.779 1.00 82.12 98 PRO A O 1
ATOM 770 N N . VAL A 1 99 ? -1.158 0.856 -16.409 1.00 77.06 99 VAL A N 1
ATOM 771 C CA . VAL A 1 99 ? -1.022 2.305 -16.304 1.00 77.06 99 VAL A CA 1
ATOM 772 C C . VAL A 1 99 ? -0.336 2.844 -17.544 1.00 77.06 99 VAL A C 1
ATOM 774 O O . VAL A 1 99 ? 0.643 2.285 -18.035 1.00 77.06 99 VAL A O 1
ATOM 777 N N . LYS A 1 100 ? -0.834 3.978 -18.039 1.00 67.50 100 LYS A N 1
ATOM 778 C CA . LYS A 1 100 ? -0.046 4.831 -18.925 1.00 67.50 100 LYS A CA 1
ATOM 779 C C . LYS A 1 100 ? 0.981 5.540 -18.048 1.00 67.50 100 LYS A C 1
ATOM 781 O O . LYS A 1 100 ? 0.720 6.632 -17.556 1.00 67.50 100 LYS A O 1
ATOM 786 N N . THR A 1 101 ? 2.105 4.887 -17.774 1.00 57.56 101 THR A N 1
ATOM 787 C CA . THR A 1 101 ? 3.215 5.529 -17.070 1.00 57.56 101 THR A CA 1
ATOM 788 C C . THR A 1 101 ? 3.849 6.548 -18.003 1.00 57.56 101 THR A C 1
ATOM 790 O O . THR A 1 101 ? 4.606 6.190 -18.903 1.00 57.56 101 THR A O 1
ATOM 793 N N . VAL A 1 102 ? 3.510 7.816 -17.800 1.00 53.25 102 VAL A N 1
ATOM 794 C CA . VAL A 1 102 ? 4.357 8.933 -18.211 1.00 53.25 102 VAL A CA 1
ATOM 795 C C . VAL A 1 102 ? 5.279 9.218 -17.034 1.00 53.25 102 VAL A C 1
ATOM 797 O O . VAL A 1 102 ? 4.809 9.285 -15.898 1.00 53.25 102 VAL A O 1
ATOM 800 N N . ALA A 1 103 ? 6.588 9.300 -17.275 1.00 54.06 103 ALA A N 1
ATOM 801 C CA . ALA A 1 103 ? 7.499 9.795 -16.254 1.00 54.06 103 ALA A CA 1
ATOM 802 C C . ALA A 1 103 ? 6.972 11.163 -15.804 1.00 54.06 103 ALA A C 1
ATOM 804 O O . ALA A 1 103 ? 6.697 12.029 -16.640 1.00 54.06 103 ALA A O 1
ATOM 805 N N . SER A 1 104 ? 6.752 11.339 -14.502 1.00 54.25 104 SER A N 1
ATOM 806 C CA . SER A 1 104 ? 6.542 12.687 -13.988 1.00 54.25 104 SER A CA 1
ATOM 807 C C . SER A 1 104 ? 7.872 13.412 -14.198 1.00 54.25 104 SER A C 1
ATOM 809 O O . SER A 1 104 ? 8.911 12.827 -13.909 1.00 54.25 104 SER A O 1
ATOM 811 N N . PHE A 1 105 ? 7.829 14.635 -14.726 1.00 49.41 105 PHE A N 1
ATOM 812 C CA . PHE A 1 105 ? 8.955 15.483 -15.159 1.00 49.41 105 PHE A CA 1
ATOM 813 C C . PHE A 1 105 ? 9.451 15.264 -16.607 1.00 49.41 105 PHE A C 1
ATOM 815 O O . PHE A 1 105 ? 10.232 14.364 -16.905 1.00 49.41 105 PHE A O 1
ATOM 822 N N . LYS A 1 106 ? 9.080 16.202 -17.493 1.00 44.12 106 LYS A N 1
ATOM 823 C CA . LYS A 1 106 ? 10.045 16.772 -18.442 1.00 44.12 106 LYS A CA 1
ATOM 824 C C . LYS A 1 106 ? 10.849 17.805 -17.661 1.00 44.12 106 LYS A C 1
ATOM 826 O O . LYS A 1 106 ? 10.265 18.762 -17.159 1.00 44.12 106 LYS A O 1
ATOM 831 N N . SER A 1 107 ? 12.156 17.625 -17.537 1.00 48.34 107 SER A N 1
ATOM 832 C CA . SER A 1 107 ? 13.033 18.775 -17.346 1.00 48.34 107 SER A CA 1
ATOM 833 C C . SER A 1 107 ? 13.074 19.508 -18.685 1.00 48.34 107 SER A C 1
ATOM 835 O O . SER A 1 107 ? 13.861 19.143 -19.558 1.00 48.34 107 SER A O 1
ATOM 837 N N . ASP A 1 108 ? 12.189 20.483 -18.881 1.00 51.91 108 ASP A N 1
ATOM 838 C CA . ASP A 1 108 ? 12.463 21.533 -19.857 1.00 51.91 108 ASP A CA 1
ATOM 839 C C . ASP A 1 108 ? 13.553 22.406 -19.235 1.00 51.91 108 ASP A C 1
ATOM 841 O O . ASP A 1 108 ? 13.280 23.392 -18.558 1.00 51.91 108 ASP A O 1
ATOM 845 N N . GLU A 1 109 ? 14.802 21.989 -19.415 1.00 53.44 109 GLU A N 1
ATOM 846 C CA . GLU A 1 109 ? 15.937 22.882 -19.256 1.00 53.44 109 GLU A CA 1
ATOM 847 C C . GLU A 1 109 ? 16.650 22.979 -20.596 1.00 53.44 109 GLU A C 1
ATOM 849 O O . GLU A 1 109 ? 17.439 22.117 -20.973 1.00 53.44 109 GLU A O 1
ATOM 854 N N . GLN A 1 110 ? 16.322 24.045 -21.322 1.00 46.41 110 GLN A N 1
ATOM 855 C CA . GLN A 1 110 ? 17.204 24.680 -22.292 1.00 46.41 110 GLN A CA 1
ATOM 856 C C . GLN A 1 110 ? 16.975 26.202 -22.211 1.00 46.41 110 GLN A C 1
ATOM 858 O O . GLN A 1 110 ? 16.144 26.749 -22.925 1.00 46.41 110 GLN A O 1
ATOM 863 N N . VAL A 1 111 ? 17.638 26.808 -21.212 1.00 43.34 11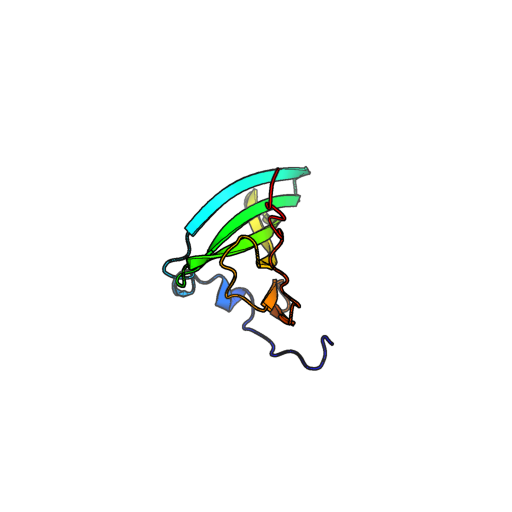1 VAL A N 1
ATOM 864 C CA . VAL A 1 111 ? 18.592 27.946 -21.292 1.00 43.34 111 VAL A CA 1
ATOM 865 C C . VAL A 1 111 ? 18.154 29.184 -22.112 1.00 43.34 111 VAL A C 1
ATOM 867 O O . VAL A 1 111 ? 17.749 29.069 -23.269 1.00 43.34 111 VAL A O 1
ATOM 870 N N . PRO A 1 112 ? 18.275 30.394 -21.529 1.00 43.53 112 PRO A N 1
ATOM 871 C CA . PRO A 1 112 ? 19.491 31.206 -21.725 1.00 43.53 112 PRO A CA 1
ATOM 872 C C . PRO A 1 112 ? 20.430 31.242 -20.519 1.00 43.53 112 PRO A C 1
ATOM 874 O O . PRO A 1 112 ? 19.922 31.276 -19.377 1.00 43.53 112 PRO A O 1
#

Mean predicted aligned error: 8.96 Å

pLDDT: mean 79.81, std 16.2, range [43.34, 97.81]

Organism: NCBI:txid41880

Solvent-accessible surface area (backbone atoms only — not comparable to full-atom values): 6550 Å² total; per-residue (Å²): 116,78,94,77,46,71,77,46,71,43,44,87,54,56,69,32,79,93,50,56,73,75,67,54,43,80,47,78,69,49,76,49,74,78,53,97,50,37,33,39,36,40,32,34,38,30,41,67,88,67,30,36,25,44,30,43,34,33,31,35,52,43,96,90,71,47,79,39,79,57,34,42,33,37,37,60,34,64,77,75,54,76,56,49,52,27,42,43,34,35,76,90,20,34,44,70,41,82,45,88,74,68,62,73,73,80,83,86,76,80,80,135

Radius of gyration: 16.49 Å; Cα contacts (8 Å, |Δi|>4): 210; chains: 1; bounding box: 34×49×42 Å